Protein AF-A0A3B9PKA8-F1 (afdb_monomer_lite)

pLDDT: mean 84.85, std 13.05, range [43.16, 97.06]

Structure (mmCIF, N/CA/C/O backbone):
data_AF-A0A3B9PKA8-F1
#
_entry.id   AF-A0A3B9PKA8-F1
#
loop_
_atom_site.group_PDB
_atom_site.id
_atom_site.type_symbol
_atom_site.label_atom_id
_atom_site.label_alt_id
_atom_site.label_comp_id
_atom_site.label_asym_id
_atom_site.label_entity_id
_atom_site.label_seq_id
_atom_site.pdbx_PDB_ins_code
_atom_site.Cartn_x
_atom_site.Cartn_y
_atom_site.Cartn_z
_atom_site.occupancy
_atom_site.B_iso_or_equiv
_atom_site.auth_seq_id
_atom_site.auth_comp_id
_atom_site.auth_asym_id
_atom_site.auth_atom_id
_atom_site.pdbx_PDB_model_num
ATOM 1 N N . GLY A 1 1 ? 0.122 13.038 3.064 1.00 73.56 1 GLY A N 1
ATOM 2 C CA . GLY A 1 1 ? -1.333 12.78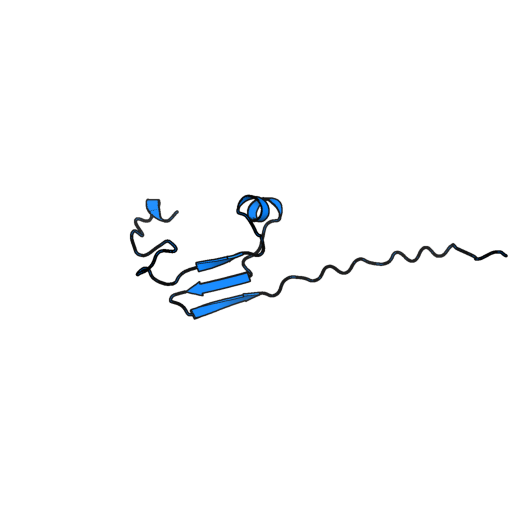5 3.014 1.00 73.56 1 GLY A CA 1
ATOM 3 C C . GLY A 1 1 ? -1.922 12.532 4.391 1.00 73.56 1 GLY A C 1
ATOM 4 O O . GLY A 1 1 ? -2.499 13.439 4.967 1.00 73.56 1 GLY A O 1
ATOM 5 N N . ALA A 1 2 ? -1.744 11.332 4.949 1.00 78.00 2 ALA A N 1
ATOM 6 C CA . ALA A 1 2 ? -2.453 10.888 6.158 1.00 78.00 2 ALA A CA 1
ATOM 7 C C . ALA A 1 2 ? -2.331 11.803 7.393 1.00 78.00 2 ALA A C 1
ATOM 9 O O . ALA A 1 2 ? -3.329 12.041 8.067 1.00 78.00 2 ALA A O 1
ATOM 10 N N . ARG A 1 3 ? -1.139 12.363 7.658 1.00 77.19 3 ARG A N 1
ATOM 11 C CA . ARG A 1 3 ? -0.923 13.319 8.761 1.00 77.19 3 ARG A CA 1
ATOM 12 C C . ARG A 1 3 ? -1.720 14.616 8.584 1.00 77.19 3 ARG A C 1
ATOM 14 O O . ARG A 1 3 ? -2.278 15.111 9.552 1.00 77.19 3 ARG A O 1
ATOM 21 N N . ALA A 1 4 ? -1.812 15.127 7.355 1.00 78.94 4 ALA A N 1
ATOM 22 C CA . ALA A 1 4 ? -2.601 16.322 7.044 1.00 78.94 4 ALA A CA 1
ATOM 23 C C . ALA A 1 4 ? -4.113 16.075 7.194 1.00 78.94 4 ALA A C 1
ATOM 25 O O . ALA A 1 4 ? -4.856 16.991 7.515 1.00 78.94 4 ALA A O 1
ATOM 26 N N . LEU A 1 5 ? -4.553 14.828 7.007 1.00 84.06 5 LEU A N 1
ATOM 27 C CA . LEU A 1 5 ? -5.945 14.399 7.171 1.00 84.06 5 LEU A CA 1
ATOM 28 C C . LEU A 1 5 ? -6.255 13.854 8.578 1.00 84.06 5 LEU A C 1
ATOM 30 O O . LEU A 1 5 ? -7.318 13.274 8.778 1.00 84.06 5 LEU A O 1
ATOM 34 N N . ALA A 1 6 ? -5.328 13.991 9.536 1.00 76.56 6 ALA A N 1
ATOM 35 C CA . ALA A 1 6 ? -5.471 13.519 10.918 1.00 76.56 6 ALA A CA 1
ATOM 36 C C . ALA A 1 6 ? -5.973 12.061 11.043 1.00 76.56 6 ALA A C 1
ATOM 38 O O . ALA A 1 6 ? -6.765 11.726 11.924 1.00 76.56 6 ALA A O 1
ATOM 39 N N . LEU A 1 7 ? -5.524 11.166 10.151 1.00 80.12 7 LEU A N 1
ATOM 40 C CA . LEU A 1 7 ? -6.018 9.782 10.131 1.00 80.12 7 LEU A CA 1
ATOM 41 C C . LEU A 1 7 ? -5.545 8.951 11.337 1.00 80.12 7 LEU A C 1
ATOM 43 O O . LEU A 1 7 ? -6.225 7.988 11.696 1.00 80.12 7 LEU A O 1
ATOM 47 N N . GLY A 1 8 ? -4.440 9.349 11.980 1.00 84.38 8 GLY A N 1
ATOM 48 C CA . GLY A 1 8 ? -3.908 8.721 13.194 1.00 84.38 8 GLY A CA 1
ATOM 49 C C . GLY A 1 8 ? -3.745 7.207 13.046 1.00 84.38 8 GLY A C 1
ATOM 50 O O . GLY A 1 8 ? -3.306 6.724 12.003 1.00 84.38 8 GLY A O 1
ATOM 51 N N . GLU A 1 9 ? -4.205 6.466 14.055 1.00 81.31 9 GLU A N 1
ATOM 52 C CA . GLU A 1 9 ? -4.146 4.997 14.123 1.00 81.31 9 GLU A CA 1
ATOM 53 C C . GLU A 1 9 ? -4.992 4.264 13.06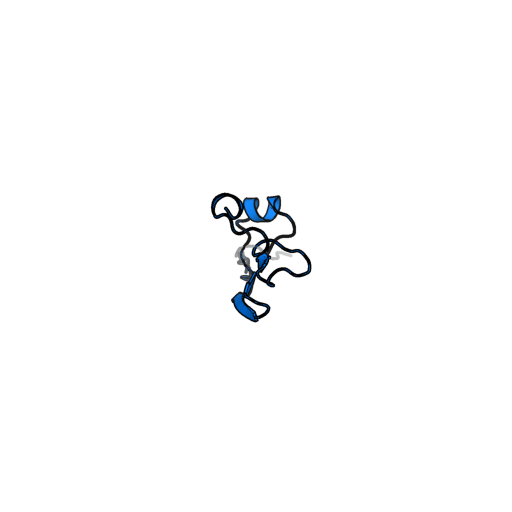5 1.00 81.31 9 GLU A C 1
ATOM 55 O O . GLU A 1 9 ? -4.975 3.040 12.971 1.00 81.31 9 GLU A O 1
ATOM 60 N N . ARG A 1 10 ? -5.757 4.982 12.233 1.00 82.00 10 ARG A N 1
ATOM 61 C CA . ARG A 1 10 ? -6.545 4.375 11.146 1.00 82.00 10 ARG A CA 1
ATOM 62 C C . ARG A 1 10 ? -5.751 4.220 9.847 1.00 82.00 10 ARG A C 1
ATOM 64 O O . ARG A 1 10 ? -6.317 3.785 8.842 1.00 82.00 10 ARG A O 1
ATOM 71 N N . TYR A 1 11 ? -4.474 4.600 9.843 1.00 85.12 11 TYR A N 1
ATOM 72 C CA . TYR A 1 11 ? -3.612 4.580 8.667 1.00 85.12 11 TYR A CA 1
ATOM 73 C C . TYR A 1 11 ? -2.205 4.071 9.005 1.00 85.12 11 TYR A C 1
ATOM 75 O O . TYR A 1 11 ? -1.699 4.288 10.100 1.00 85.12 11 TYR A O 1
ATOM 83 N N . GLY A 1 12 ? -1.549 3.432 8.037 1.00 85.62 12 GLY A N 1
ATOM 84 C CA . GLY A 1 12 ? -0.218 2.841 8.199 1.00 85.62 12 GLY A CA 1
ATOM 85 C C . GLY A 1 12 ? -0.263 1.330 8.424 1.00 85.62 12 GLY A C 1
ATOM 86 O O . GLY A 1 12 ? -1.291 0.780 8.815 1.00 85.62 12 GLY A O 1
ATOM 87 N N . ILE A 1 13 ? 0.855 0.664 8.127 1.00 89.56 13 ILE A N 1
ATOM 88 C CA . ILE A 1 13 ? 1.001 -0.791 8.251 1.00 89.56 13 ILE A CA 1
ATOM 89 C C . ILE A 1 13 ? 1.630 -1.095 9.608 1.00 89.56 13 ILE A C 1
ATOM 91 O O . ILE A 1 13 ? 2.842 -1.224 9.732 1.00 89.56 13 ILE A O 1
ATOM 95 N N . GLU A 1 14 ? 0.782 -1.176 10.628 1.00 90.88 14 GLU A N 1
ATOM 96 C CA . GLU A 1 14 ? 1.164 -1.526 11.996 1.00 90.88 14 GLU A CA 1
ATOM 97 C C . GLU A 1 14 ? 0.134 -2.504 12.591 1.00 90.88 14 GLU A C 1
ATOM 99 O O . GLU A 1 14 ? -1.050 -2.438 12.235 1.00 90.88 14 GLU A O 1
ATOM 104 N N . PRO A 1 15 ? 0.545 -3.420 13.488 1.00 89.62 15 PRO A N 1
ATOM 105 C CA . PRO A 1 15 ? -0.381 -4.320 14.170 1.00 89.62 15 PRO A CA 1
ATOM 106 C C . PRO A 1 15 ? -1.496 -3.560 14.903 1.00 89.62 15 PRO A C 1
ATOM 108 O O . PRO A 1 15 ? -1.262 -2.517 15.505 1.00 89.62 15 PRO A O 1
ATOM 111 N N . GLY A 1 16 ? -2.721 -4.088 14.861 1.00 89.19 16 GLY A N 1
ATOM 112 C CA . GLY A 1 16 ? -3.896 -3.470 15.490 1.00 89.19 16 GLY A CA 1
ATOM 113 C C . GLY A 1 16 ? -4.591 -2.396 14.644 1.00 89.19 16 GLY A C 1
ATOM 114 O O . GLY A 1 16 ? -5.749 -2.074 14.913 1.00 89.19 16 GLY A O 1
ATOM 115 N N . ARG A 1 17 ? -3.950 -1.893 13.580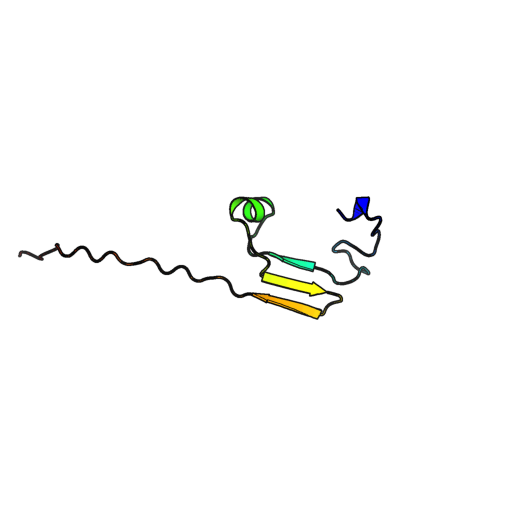 1.00 91.44 17 ARG A N 1
ATOM 116 C CA . ARG A 1 17 ? -4.579 -0.964 12.631 1.00 91.44 17 ARG A CA 1
ATOM 117 C C . ARG A 1 17 ? -5.406 -1.704 11.571 1.00 91.44 17 ARG A C 1
ATOM 119 O O . ARG A 1 17 ? -5.156 -2.880 11.293 1.00 91.44 17 ARG A O 1
ATOM 126 N N . PRO A 1 18 ? -6.393 -1.041 10.937 1.00 90.06 18 PRO A N 1
ATOM 127 C CA . PRO A 1 18 ? -7.147 -1.641 9.842 1.00 90.06 18 PRO A CA 1
ATOM 128 C C . PRO A 1 18 ? -6.226 -2.112 8.711 1.00 90.06 18 PRO A C 1
ATOM 130 O O . PRO A 1 18 ? -5.362 -1.362 8.262 1.00 90.06 18 PRO A O 1
ATOM 133 N N . ALA A 1 19 ? -6.458 -3.326 8.202 1.00 93.31 19 ALA A N 1
ATOM 134 C CA . ALA A 1 19 ? -5.691 -3.919 7.105 1.00 93.31 19 ALA A CA 1
ATOM 135 C C . ALA A 1 19 ? -6.010 -3.245 5.755 1.00 93.31 19 ALA A C 1
ATOM 137 O O . ALA A 1 19 ? -6.702 -3.803 4.901 1.00 93.31 19 ALA A O 1
ATOM 138 N N . ASN A 1 20 ? -5.538 -2.009 5.599 1.00 93.75 20 ASN A N 1
ATOM 139 C CA . ASN A 1 20 ? -5.667 -1.168 4.418 1.00 93.75 20 ASN A CA 1
ATOM 140 C C . ASN A 1 20 ? -4.284 -0.997 3.787 1.00 93.75 20 ASN A C 1
ATOM 142 O O . ASN A 1 20 ? -3.452 -0.265 4.317 1.00 93.75 20 ASN A O 1
ATOM 146 N N . LEU A 1 21 ? -4.037 -1.656 2.655 1.00 95.19 21 LEU A N 1
ATOM 147 C CA . LEU A 1 21 ? -2.733 -1.618 1.989 1.00 95.19 21 LEU A CA 1
ATOM 148 C C . LEU A 1 21 ? -2.855 -1.785 0.472 1.00 95.19 21 LEU A C 1
ATOM 150 O O . LEU A 1 21 ? -3.902 -2.178 -0.047 1.00 95.19 21 LEU A O 1
ATOM 154 N N . VAL A 1 22 ? -1.784 -1.444 -0.237 1.00 95.31 22 VAL A N 1
ATOM 155 C CA . VAL A 1 22 ? -1.656 -1.601 -1.689 1.00 95.31 22 VAL A CA 1
ATOM 156 C C . VAL A 1 22 ? -0.371 -2.366 -1.965 1.00 95.31 22 VAL A C 1
ATOM 158 O O . VAL A 1 22 ? 0.661 -2.054 -1.380 1.00 95.31 22 VAL A O 1
ATOM 161 N N . LEU A 1 23 ? -0.443 -3.358 -2.849 1.00 94.50 23 LEU A N 1
ATOM 162 C CA . LEU A 1 23 ? 0.727 -4.065 -3.361 1.00 94.50 23 LEU A CA 1
ATOM 163 C C . LEU A 1 23 ? 1.172 -3.399 -4.664 1.00 94.50 23 LEU A C 1
ATOM 165 O O . LEU A 1 23 ? 0.345 -3.221 -5.559 1.00 94.50 23 LEU A O 1
ATOM 169 N N . LEU A 1 24 ? 2.448 -3.038 -4.772 1.00 95.44 24 LEU A N 1
ATOM 170 C CA . LEU A 1 24 ? 3.029 -2.382 -5.946 1.00 95.44 24 LEU A CA 1
ATOM 171 C C . LEU A 1 24 ? 3.912 -3.360 -6.728 1.00 95.44 24 LEU A C 1
ATOM 173 O O . LEU A 1 24 ? 4.419 -4.325 -6.167 1.00 95.44 24 LEU A O 1
ATOM 177 N N . SER A 1 25 ? 4.082 -3.119 -8.027 1.00 92.44 25 SER A N 1
ATOM 178 C CA . SER A 1 25 ? 4.838 -3.994 -8.933 1.00 92.44 25 SER A CA 1
ATOM 179 C C . SER A 1 25 ? 6.352 -3.753 -8.945 1.00 92.44 25 SER A C 1
ATOM 181 O O . SER A 1 25 ? 6.984 -3.991 -9.970 1.00 92.44 25 SER A O 1
ATOM 183 N N . ALA A 1 26 ? 6.917 -3.206 -7.873 1.00 93.62 26 ALA A N 1
ATOM 184 C CA . ALA A 1 26 ? 8.331 -2.858 -7.800 1.00 93.62 26 ALA A CA 1
ATOM 185 C C . ALA A 1 26 ? 8.878 -3.092 -6.389 1.00 93.62 26 ALA A C 1
ATOM 187 O O . ALA A 1 26 ? 8.143 -2.978 -5.407 1.00 93.62 26 ALA A O 1
ATOM 188 N N . ASP A 1 27 ? 10.176 -3.383 -6.313 1.00 92.56 27 ASP A N 1
ATOM 189 C CA . ASP A 1 27 ? 10.848 -3.835 -5.088 1.00 92.56 27 ASP A CA 1
ATOM 190 C C . ASP A 1 27 ? 11.301 -2.693 -4.167 1.00 92.56 27 ASP A C 1
ATOM 192 O O . ASP A 1 27 ? 11.743 -2.927 -3.043 1.00 92.56 27 ASP A O 1
ATOM 196 N N . SER A 1 28 ? 11.222 -1.444 -4.632 1.00 93.38 28 SER A N 1
ATOM 197 C CA . SER A 1 28 ? 11.573 -0.269 -3.834 1.00 93.38 28 SER A CA 1
ATOM 198 C C . SER A 1 28 ? 10.782 0.962 -4.250 1.00 93.38 28 SER A C 1
ATOM 200 O O . SER A 1 28 ? 10.347 1.080 -5.396 1.00 93.38 28 SER A O 1
ATOM 202 N N . ASP A 1 29 ? 10.675 1.926 -3.339 1.00 91.69 29 ASP A N 1
ATOM 203 C CA . ASP A 1 29 ? 10.042 3.222 -3.596 1.00 91.69 29 ASP A CA 1
ATOM 204 C C . ASP A 1 29 ? 10.672 3.942 -4.796 1.00 91.69 29 ASP A C 1
ATOM 206 O O . ASP A 1 29 ? 9.970 4.544 -5.610 1.00 91.69 29 ASP A O 1
ATOM 210 N N . TYR A 1 30 ? 11.996 3.842 -4.941 1.00 94.06 30 TYR A N 1
ATOM 211 C CA . TYR A 1 30 ? 12.702 4.411 -6.085 1.00 94.06 30 TYR A CA 1
ATOM 212 C C . TYR A 1 30 ? 12.263 3.756 -7.399 1.00 94.06 30 TYR A C 1
ATOM 214 O O . TYR A 1 30 ? 11.928 4.456 -8.355 1.00 94.06 30 TYR A O 1
ATOM 222 N N . GLU A 1 31 ? 12.201 2.424 -7.441 1.00 93.94 31 GLU A N 1
ATOM 223 C CA . GLU A 1 31 ? 11.775 1.685 -8.632 1.00 93.94 31 GLU A CA 1
ATOM 224 C C . GLU A 1 31 ? 10.301 1.938 -8.971 1.00 93.94 31 GLU A C 1
ATOM 226 O O . GLU A 1 31 ? 9.968 2.078 -10.150 1.00 93.94 31 GLU A O 1
ATOM 231 N N . VAL A 1 32 ? 9.426 2.089 -7.968 1.00 93.00 32 VAL A N 1
ATOM 232 C CA . VAL A 1 32 ? 8.027 2.506 -8.172 1.00 93.00 32 VAL A CA 1
ATOM 233 C C . VAL A 1 32 ? 7.975 3.841 -8.916 1.00 93.00 32 VAL A C 1
ATOM 235 O O . VAL A 1 32 ? 7.238 3.972 -9.892 1.00 93.00 32 VAL A O 1
ATOM 238 N N . LEU A 1 33 ? 8.770 4.827 -8.497 1.00 93.81 33 LEU A N 1
ATOM 239 C CA . LEU A 1 33 ? 8.793 6.141 -9.140 1.00 93.81 33 LEU A CA 1
ATOM 240 C C . LEU A 1 33 ? 9.414 6.085 -10.542 1.00 93.81 33 LEU A C 1
ATOM 242 O O . LEU A 1 33 ? 8.842 6.632 -11.489 1.00 93.81 33 LEU A O 1
ATOM 246 N N . ARG A 1 34 ? 10.554 5.400 -10.691 1.00 94.44 34 ARG A N 1
ATOM 247 C CA . ARG A 1 34 ? 11.305 5.304 -11.953 1.00 94.44 34 ARG A CA 1
ATOM 248 C C . ARG A 1 34 ? 10.508 4.608 -13.054 1.00 94.44 34 ARG A C 1
ATOM 250 O O . ARG A 1 34 ? 10.562 5.032 -14.203 1.00 94.44 34 ARG A O 1
ATOM 257 N N . THR A 1 35 ? 9.785 3.545 -12.710 1.00 90.88 35 THR A N 1
ATOM 258 C CA . THR A 1 35 ? 9.075 2.692 -13.681 1.00 90.88 35 THR A CA 1
ATOM 259 C C . THR A 1 35 ? 7.597 3.039 -13.839 1.00 90.88 35 THR A C 1
ATOM 261 O O . THR A 1 35 ? 6.919 2.420 -14.654 1.00 90.88 35 THR A O 1
ATOM 264 N N . GLN A 1 36 ? 7.087 4.010 -13.069 1.00 89.75 36 GLN A N 1
ATOM 265 C CA . GLN A 1 36 ? 5.644 4.215 -12.890 1.00 89.75 36 GLN A CA 1
ATOM 266 C C . GLN A 1 36 ? 4.962 2.910 -12.440 1.00 89.75 36 GLN A C 1
ATOM 268 O O . GLN A 1 36 ? 3.934 2.483 -12.976 1.00 89.75 36 GLN A O 1
ATOM 273 N N . GLY A 1 37 ? 5.591 2.270 -11.448 1.00 85.88 37 GLY A N 1
ATOM 274 C CA . GLY A 1 37 ? 5.199 0.993 -10.877 1.00 85.88 37 GLY A CA 1
ATOM 275 C C . GLY A 1 37 ? 3.727 0.988 -10.488 1.00 85.88 37 GLY A C 1
ATOM 276 O O . GLY A 1 37 ? 3.177 1.947 -9.943 1.00 85.88 37 GLY A O 1
ATOM 277 N N . CYS A 1 38 ? 3.065 -0.112 -10.802 1.00 90.62 38 CYS A N 1
ATOM 278 C CA . CYS A 1 38 ? 1.623 -0.162 -10.855 1.00 90.62 38 CYS A CA 1
ATOM 279 C C . CYS A 1 38 ? 1.035 -0.912 -9.649 1.00 90.62 38 CYS A C 1
ATOM 281 O O . CYS A 1 38 ? 1.668 -1.800 -9.077 1.00 90.62 38 CYS A O 1
ATOM 283 N N . ALA A 1 39 ? -0.189 -0.565 -9.244 1.00 93.69 39 ALA A N 1
ATOM 284 C CA . ALA A 1 39 ? -0.839 -1.188 -8.091 1.00 93.69 39 ALA A CA 1
ATOM 285 C C . ALA A 1 39 ? -1.391 -2.581 -8.431 1.00 93.69 39 ALA A C 1
ATOM 287 O O . ALA A 1 39 ? -2.469 -2.682 -9.006 1.00 93.69 39 ALA A O 1
ATOM 288 N N . LEU A 1 40 ? -0.683 -3.648 -8.057 1.00 95.12 40 LEU A N 1
ATOM 289 C CA . LEU A 1 40 ? -1.060 -5.048 -8.288 1.00 95.12 40 LEU A CA 1
ATOM 290 C C . LEU A 1 40 ? -2.334 -5.462 -7.548 1.00 95.12 40 LEU A C 1
ATOM 292 O O . LEU A 1 40 ? -3.174 -6.183 -8.091 1.00 95.12 40 LEU A O 1
ATOM 296 N N . ALA A 1 41 ? -2.489 -4.999 -6.311 1.00 96.31 41 ALA A N 1
ATOM 297 C CA . ALA A 1 41 ? -3.668 -5.271 -5.506 1.00 96.31 41 ALA A CA 1
ATOM 298 C C . ALA A 1 41 ? -3.987 -4.098 -4.586 1.00 96.31 41 ALA A C 1
ATOM 300 O O . ALA A 1 41 ? -3.088 -3.441 -4.065 1.00 96.31 41 ALA A O 1
ATOM 301 N N . SER A 1 42 ? -5.275 -3.872 -4.347 1.00 96.12 42 SER A N 1
ATOM 302 C CA . SER A 1 42 ? -5.747 -2.960 -3.310 1.00 96.12 42 SER A CA 1
ATOM 303 C C . SER A 1 42 ? -6.557 -3.741 -2.292 1.00 96.12 42 SER A C 1
ATOM 305 O O . SER A 1 42 ? -7.499 -4.454 -2.647 1.00 96.12 42 SER A O 1
ATOM 307 N N . ILE A 1 43 ? -6.168 -3.619 -1.028 1.00 96.50 43 ILE A N 1
ATOM 308 C CA . ILE A 1 43 ? -6.803 -4.292 0.095 1.00 96.50 43 ILE A CA 1
ATOM 309 C C . ILE A 1 43 ? -7.402 -3.227 1.011 1.00 96.50 43 ILE A C 1
ATOM 311 O O . ILE A 1 43 ? -6.770 -2.213 1.341 1.00 96.50 43 ILE A O 1
ATOM 315 N N . ARG A 1 44 ? -8.659 -3.448 1.395 1.00 94.75 44 ARG A N 1
ATOM 316 C CA . ARG A 1 44 ? -9.408 -2.613 2.333 1.00 94.75 44 ARG A CA 1
ATOM 317 C C . ARG A 1 44 ? -10.057 -3.500 3.380 1.00 94.75 44 ARG A C 1
ATOM 319 O O . ARG A 1 44 ? -10.772 -4.435 3.030 1.00 94.75 44 ARG A O 1
ATOM 326 N N . HIS A 1 45 ? -9.806 -3.215 4.655 1.00 93.50 45 HIS A N 1
ATOM 327 C CA . HIS A 1 45 ? -10.303 -4.000 5.789 1.00 93.50 45 HIS A CA 1
ATOM 328 C C . HIS A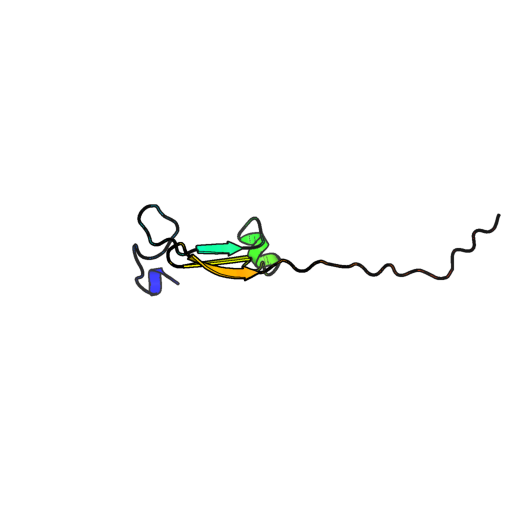 1 45 ? -10.063 -5.512 5.618 1.00 93.50 45 HIS A C 1
ATOM 330 O O . HIS A 1 45 ? -10.945 -6.327 5.877 1.00 93.50 45 HIS A O 1
ATOM 336 N N . GLY A 1 46 ? -8.881 -5.883 5.115 1.00 93.94 46 GLY A N 1
ATOM 337 C CA . GLY A 1 46 ? -8.502 -7.279 4.875 1.00 93.94 46 GLY A CA 1
ATOM 338 C C . GLY A 1 46 ? -9.147 -7.934 3.647 1.00 93.94 46 GLY A C 1
ATOM 339 O O . GLY A 1 46 ? -8.885 -9.102 3.381 1.00 93.94 46 GLY A O 1
ATOM 340 N N . LYS A 1 47 ? -9.958 -7.210 2.867 1.00 96.25 47 LYS A N 1
ATOM 341 C CA . LYS A 1 47 ? -10.587 -7.712 1.638 1.00 96.25 47 LYS A CA 1
ATOM 342 C C . LYS A 1 47 ? -9.893 -7.144 0.408 1.00 96.25 47 LYS A C 1
ATOM 344 O O . LYS A 1 47 ? -9.646 -5.941 0.336 1.00 96.25 47 LYS A O 1
ATOM 349 N N . VAL A 1 48 ? -9.605 -7.997 -0.575 1.00 96.62 48 VAL A N 1
ATOM 350 C CA . VAL A 1 48 ? -9.095 -7.556 -1.881 1.00 96.62 48 VAL A CA 1
ATOM 351 C C . VAL A 1 48 ? -10.245 -6.913 -2.650 1.00 96.62 48 VAL A C 1
ATOM 353 O O . VAL A 1 48 ? -11.230 -7.580 -2.951 1.00 96.62 48 VAL A O 1
ATOM 356 N N . ILE A 1 49 ? -10.121 -5.625 -2.958 1.00 97.06 49 ILE A N 1
ATOM 357 C CA . ILE A 1 49 ? -11.135 -4.870 -3.713 1.00 97.06 49 ILE A CA 1
ATOM 358 C C . ILE A 1 49 ? -10.726 -4.627 -5.168 1.00 97.06 49 ILE A C 1
ATOM 360 O O . ILE A 1 49 ? -11.559 -4.292 -6.000 1.00 97.06 49 ILE A O 1
ATOM 364 N N . MET A 1 50 ? -9.440 -4.793 -5.479 1.00 96.62 50 MET A N 1
ATOM 365 C CA . MET A 1 50 ? -8.892 -4.656 -6.824 1.00 96.62 50 MET A CA 1
ATOM 366 C C . MET A 1 50 ? -7.698 -5.593 -6.969 1.00 96.62 5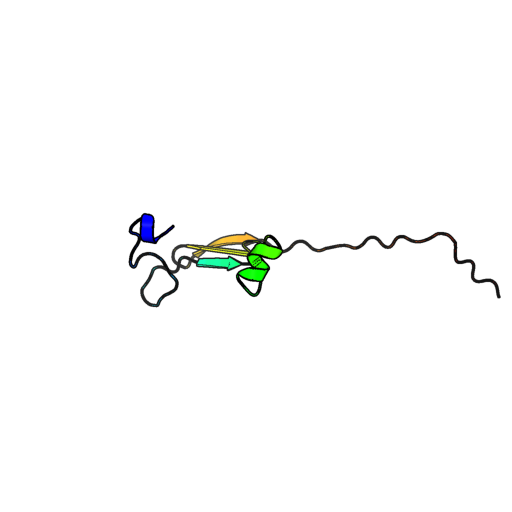0 MET A C 1
ATOM 368 O O . MET A 1 50 ? -6.869 -5.680 -6.059 1.00 96.62 50 MET A O 1
ATOM 372 N N . ARG A 1 51 ? -7.588 -6.245 -8.126 1.00 96.44 51 ARG A N 1
ATOM 373 C CA . ARG A 1 51 ? -6.418 -7.015 -8.545 1.00 96.44 51 ARG A CA 1
ATOM 374 C C . ARG A 1 51 ? -6.157 -6.761 -10.026 1.00 96.44 51 ARG A C 1
ATOM 376 O O . ARG A 1 51 ? -7.106 -6.688 -10.800 1.00 96.44 51 ARG A O 1
ATOM 383 N N . ARG A 1 52 ? -4.887 -6.653 -10.408 1.00 94.31 52 ARG A N 1
ATOM 384 C CA . ARG A 1 52 ? -4.449 -6.586 -11.809 1.00 94.31 52 ARG A CA 1
ATOM 385 C C . ARG A 1 52 ? -3.365 -7.619 -12.084 1.00 94.31 52 ARG A C 1
ATOM 387 O O . ARG A 1 52 ? -2.590 -7.958 -11.191 1.00 94.31 52 ARG A O 1
ATOM 394 N N . THR A 1 53 ? -3.295 -8.042 -13.336 1.00 91.75 53 THR A N 1
ATOM 395 C CA . THR A 1 53 ? -2.180 -8.819 -13.880 1.00 91.75 53 THR A CA 1
ATOM 396 C C . THR A 1 53 ? -1.218 -7.860 -14.575 1.00 91.75 53 THR A C 1
ATOM 398 O O . THR A 1 53 ? -1.641 -6.828 -15.106 1.00 91.75 53 THR A O 1
ATOM 401 N N . LEU A 1 54 ? 0.080 -8.154 -14.521 1.00 89.56 54 LEU A N 1
ATOM 402 C CA . LEU A 1 54 ? 1.072 -7.385 -15.266 1.00 89.56 54 LEU A CA 1
ATOM 403 C C . LEU A 1 54 ? 0.900 -7.616 -16.766 1.00 89.56 54 LEU A C 1
ATOM 405 O O . LEU A 1 54 ? 0.472 -8.686 -17.190 1.00 89.56 54 LEU A O 1
ATOM 409 N N . GLY A 1 55 ? 1.212 -6.588 -17.552 1.00 85.44 55 GLY A N 1
ATOM 410 C CA . GLY A 1 55 ? 1.275 -6.732 -19.000 1.00 85.44 55 GLY A CA 1
ATOM 411 C C . GLY A 1 55 ? 2.484 -7.575 -19.388 1.00 85.44 55 GLY A C 1
ATOM 412 O O . GLY A 1 55 ? 3.561 -7.414 -18.815 1.00 85.44 55 GLY A O 1
ATOM 413 N N . GLU A 1 56 ? 2.302 -8.453 -20.366 1.00 85.69 56 GLU A N 1
ATOM 414 C CA . GLU A 1 56 ? 3.402 -9.164 -21.007 1.00 85.69 56 GLU A CA 1
ATOM 415 C C . GLU A 1 56 ? 3.980 -8.293 -22.122 1.00 85.69 56 GLU A C 1
ATOM 417 O O . GLU A 1 56 ? 3.244 -7.693 -22.910 1.00 85.69 56 GLU A O 1
ATOM 422 N N . VAL A 1 57 ? 5.308 -8.207 -22.184 1.00 85.94 57 VAL A N 1
ATOM 423 C CA . VAL A 1 57 ? 5.996 -7.528 -23.283 1.00 85.94 57 VAL A CA 1
ATOM 424 C C . VAL A 1 57 ? 6.338 -8.570 -24.337 1.00 85.94 57 VAL A C 1
ATOM 426 O O . VAL A 1 57 ? 7.182 -9.434 -24.110 1.00 85.94 57 VAL A O 1
ATOM 429 N N . ALA A 1 58 ? 5.693 -8.477 -25.497 1.00 84.69 58 ALA A N 1
ATOM 430 C CA . ALA A 1 58 ? 6.074 -9.237 -26.678 1.00 84.69 58 ALA A CA 1
ATOM 431 C C . ALA A 1 58 ? 7.022 -8.387 -27.532 1.00 84.69 58 ALA A C 1
ATOM 433 O O . ALA A 1 58 ? 6.626 -7.358 -28.080 1.00 84.69 58 ALA A O 1
ATOM 434 N N . TRP A 1 59 ? 8.280 -8.810 -27.643 1.00 82.81 59 TRP A N 1
ATOM 435 C CA . TRP A 1 59 ? 9.223 -8.207 -28.579 1.00 82.81 59 TRP A CA 1
ATOM 436 C C . TRP A 1 59 ? 8.954 -8.758 -29.980 1.00 82.81 59 TRP A C 1
ATOM 438 O O . TRP A 1 59 ? 9.002 -9.970 -30.191 1.00 82.81 59 TRP A O 1
ATOM 448 N N . GLY A 1 60 ? 8.672 -7.880 -30.942 1.00 80.25 60 GLY A N 1
ATOM 449 C CA . GLY A 1 60 ? 8.591 -8.275 -32.345 1.00 80.25 60 GLY A CA 1
ATOM 450 C C . GLY A 1 60 ? 9.962 -8.743 -32.829 1.00 80.25 60 GLY A C 1
ATOM 451 O O . GLY A 1 60 ? 10.927 -7.986 -32.765 1.00 80.25 60 GLY A O 1
ATOM 452 N N . GLN A 1 61 ? 10.064 -9.987 -33.300 1.00 69.38 61 GLN A N 1
ATOM 453 C CA . GLN A 1 61 ? 11.210 -10.410 -34.101 1.00 69.38 61 GLN A CA 1
ATOM 454 C C . GLN A 1 61 ? 11.110 -9.690 -35.445 1.00 69.38 61 GLN A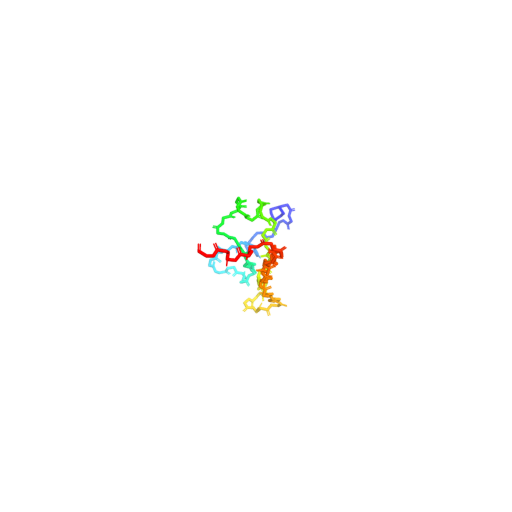 C 1
ATOM 456 O O . GLN A 1 61 ? 10.253 -10.015 -36.267 1.00 69.38 61 GLN A O 1
ATOM 461 N N . GLU A 1 62 ? 11.970 -8.704 -35.668 1.00 59.81 62 GLU A N 1
ATOM 462 C CA . GLU A 1 62 ? 12.168 -8.136 -36.994 1.00 59.81 62 GLU A CA 1
ATOM 463 C C . GLU A 1 62 ? 12.933 -9.182 -37.815 1.00 59.81 62 GLU A C 1
ATOM 465 O O . GLU A 1 62 ? 14.161 -9.259 -37.797 1.00 59.81 62 GLU A O 1
ATOM 470 N N . ALA A 1 63 ? 12.193 -10.084 -38.464 1.00 59.06 63 ALA A N 1
ATOM 471 C CA . ALA A 1 63 ? 12.758 -11.001 -39.438 1.00 59.06 63 ALA A CA 1
ATOM 472 C C . ALA A 1 63 ? 13.352 -10.163 -40.574 1.00 59.06 63 ALA A C 1
ATOM 474 O O . ALA A 1 63 ? 12.620 -9.670 -41.426 1.00 59.06 63 ALA A O 1
ATOM 475 N N . HIS A 1 64 ? 14.671 -9.974 -40.567 1.00 55.66 64 HIS A N 1
ATOM 476 C CA . HIS A 1 64 ? 15.387 -9.360 -41.676 1.00 55.66 64 HIS A CA 1
ATOM 477 C C . HIS A 1 64 ? 15.353 -10.330 -42.873 1.00 55.66 64 HIS A C 1
ATOM 479 O O . HIS A 1 64 ? 15.976 -11.397 -42.802 1.00 55.66 64 HIS A O 1
ATOM 485 N N . PRO A 1 65 ? 14.642 -10.020 -43.974 1.00 55.03 65 PRO A N 1
ATOM 486 C CA . PRO A 1 65 ? 14.623 -10.879 -45.148 1.00 55.03 65 PRO A CA 1
ATOM 487 C C . PRO A 1 65 ? 15.921 -10.644 -45.931 1.00 55.03 65 PRO A C 1
ATOM 489 O O . PRO A 1 65 ? 15.967 -9.813 -46.831 1.00 55.03 65 PRO A O 1
ATOM 492 N N . GLY A 1 66 ? 17.011 -11.321 -45.557 1.00 60.53 66 GLY A N 1
ATOM 493 C CA . GLY A 1 66 ? 18.291 -11.090 -46.240 1.00 60.53 66 GLY A CA 1
ATOM 494 C C . GLY A 1 66 ? 19.447 -12.045 -45.962 1.00 60.53 66 GLY A C 1
ATOM 495 O O . GLY A 1 66 ? 20.404 -12.044 -46.731 1.00 60.53 66 GLY A O 1
ATOM 496 N N . ALA A 1 67 ? 19.394 -12.898 -44.938 1.00 57.06 67 ALA A N 1
ATOM 497 C CA . ALA A 1 67 ? 20.452 -13.888 -44.734 1.00 57.06 67 ALA A CA 1
ATOM 498 C C . ALA A 1 67 ? 20.212 -15.118 -45.629 1.00 57.06 67 ALA A C 1
ATOM 500 O O . ALA A 1 67 ? 19.685 -16.134 -45.181 1.00 57.06 67 ALA A O 1
ATOM 501 N N . SER A 1 68 ? 20.581 -15.016 -46.911 1.00 54.53 68 SER A N 1
ATOM 502 C CA . SER A 1 68 ? 20.857 -16.204 -47.729 1.00 54.53 68 SER A CA 1
ATOM 503 C C . SER A 1 68 ? 22.032 -16.965 -47.109 1.00 54.53 68 SER A C 1
ATOM 505 O O . SER A 1 68 ? 23.104 -16.375 -46.956 1.00 54.53 68 SER A O 1
ATOM 507 N N . PRO A 1 69 ? 21.890 -18.260 -46.779 1.00 62.22 69 PRO A N 1
ATOM 508 C CA . PRO A 1 69 ? 23.030 -19.102 -46.473 1.00 62.22 69 PRO A CA 1
ATOM 509 C C . PRO A 1 69 ? 23.658 -19.522 -47.805 1.00 62.22 69 PRO A C 1
ATOM 511 O O . PRO A 1 69 ? 23.292 -20.539 -48.390 1.00 62.22 69 PRO A O 1
ATOM 514 N N . THR A 1 70 ? 24.572 -18.712 -48.331 1.00 59.62 70 THR A N 1
ATOM 515 C CA . THR A 1 70 ? 25.476 -19.188 -49.383 1.00 59.62 70 THR A CA 1
ATOM 516 C C . THR A 1 70 ? 26.627 -19.938 -48.731 1.00 59.62 70 THR A C 1
ATOM 518 O O . THR A 1 70 ? 27.468 -19.306 -48.102 1.00 59.62 70 THR A O 1
ATOM 521 N N . ALA A 1 71 ? 26.570 -21.260 -48.926 1.00 43.16 71 ALA A N 1
ATOM 522 C CA . ALA A 1 71 ? 27.656 -22.229 -49.121 1.00 43.16 71 ALA A CA 1
ATOM 523 C C . ALA A 1 71 ? 28.795 -22.291 -48.090 1.00 43.16 71 ALA A C 1
ATOM 525 O O . ALA A 1 71 ? 29.618 -21.354 -48.026 1.00 43.16 71 ALA A O 1
#

Radius of gyration: 21.94 Å; chains: 1; bounding box: 39×39×65 Å

Secondary structure (DSSP, 8-state):
-TTTTT-GGGSSS-TTS---EEEESSSSHHHHHHHT--EEEEEETTEEEEE-PPPP--------TT-----

Sequence (71 aa):
GARALALGERYGIEPGRPANLVLLSADSDYEVLRTQGCALASIRHGKVIMRRTLGEVAWGQEAHPGASPTA

Foldseek 3Di:
DCVVVVCPQQDDDDPPHFPWDWDWQDDDPVCCVVVVIDTQFTDGSNDTPDGDDDDDDDDDDPPDPDDDPDD